Protein AF-A0AAU6ASK5-F1 (afdb_monomer_lite)

pLDDT: mean 79.47, std 16.71, range [37.69, 93.69]

Structure (mmCIF, N/CA/C/O backbone):
data_AF-A0AAU6ASK5-F1
#
_entry.id   AF-A0AAU6ASK5-F1
#
loop_
_atom_site.group_PDB
_atom_site.id
_atom_site.type_symbol
_atom_site.label_atom_id
_atom_site.label_alt_id
_atom_site.label_comp_id
_atom_site.label_asym_id
_atom_site.label_entity_id
_atom_site.label_seq_id
_atom_site.pdbx_PDB_ins_code
_atom_site.Cartn_x
_atom_site.Cartn_y
_atom_site.Cartn_z
_atom_site.occupancy
_atom_site.B_iso_or_equiv
_atom_site.auth_seq_id
_atom_site.auth_comp_id
_atom_site.auth_asym_id
_atom_site.auth_atom_id
_atom_site.pdbx_PDB_model_num
ATOM 1 N N . MET A 1 1 ? 0.773 -26.214 5.926 1.00 41.03 1 MET A N 1
ATOM 2 C CA . MET A 1 1 ? 0.052 -25.153 6.654 1.00 41.03 1 MET A CA 1
ATOM 3 C C . MET A 1 1 ? 0.775 -23.840 6.373 1.00 41.03 1 MET A C 1
ATOM 5 O O . MET A 1 1 ? 1.630 -23.443 7.147 1.00 41.03 1 MET A O 1
ATOM 9 N N . HIS A 1 2 ? 0.537 -23.254 5.198 1.00 41.31 2 HIS A N 1
ATOM 10 C CA . HIS A 1 2 ? 0.953 -21.885 4.884 1.00 41.31 2 HIS A CA 1
ATOM 11 C C . HIS A 1 2 ? -0.342 -21.094 4.841 1.00 41.31 2 HIS A C 1
ATOM 13 O O . HIS A 1 2 ? -1.190 -21.366 3.998 1.00 41.31 2 HIS A O 1
ATOM 19 N N . ASP A 1 3 ? -0.530 -20.249 5.843 1.00 37.69 3 ASP A N 1
ATOM 20 C CA . ASP A 1 3 ? -1.739 -19.461 5.989 1.00 37.69 3 ASP A CA 1
ATOM 21 C C . ASP A 1 3 ? -1.816 -18.411 4.871 1.00 37.69 3 ASP A C 1
ATOM 23 O O . ASP A 1 3 ? -0.824 -17.774 4.506 1.00 37.69 3 ASP A O 1
ATOM 27 N N . GLU A 1 4 ? -3.002 -18.306 4.292 1.00 45.69 4 GLU A N 1
ATOM 28 C CA . GLU A 1 4 ? -3.351 -17.764 2.979 1.00 45.69 4 GLU A CA 1
ATOM 29 C C . GLU A 1 4 ? -3.496 -16.225 3.004 1.00 45.69 4 GLU A C 1
ATOM 31 O O . GLU A 1 4 ? -4.365 -15.644 2.360 1.00 45.69 4 GLU A O 1
ATOM 36 N N . PHE A 1 5 ? -2.651 -15.531 3.775 1.00 45.28 5 PHE A N 1
ATOM 37 C CA . PHE A 1 5 ? -2.799 -14.093 4.051 1.00 45.28 5 PHE A CA 1
ATOM 38 C C . PHE A 1 5 ? -2.209 -13.143 2.990 1.00 45.28 5 PHE A C 1
ATOM 40 O O . PHE A 1 5 ? -2.187 -11.929 3.196 1.00 45.28 5 PHE A O 1
ATOM 47 N N . SER A 1 6 ? -1.765 -13.634 1.831 1.00 47.97 6 SER A N 1
ATOM 48 C CA . SER A 1 6 ? -1.244 -12.784 0.749 1.00 47.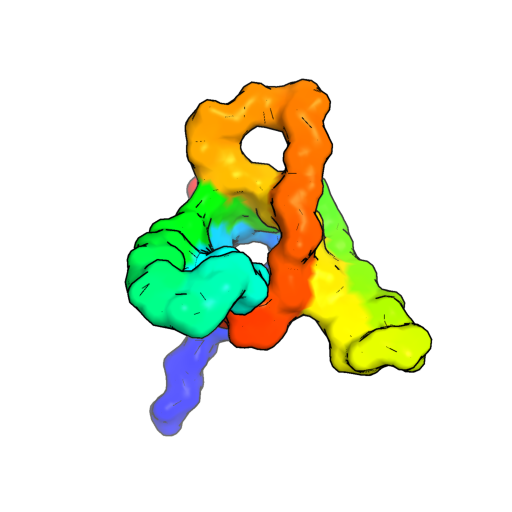97 6 SER A CA 1
ATOM 49 C C . SER A 1 6 ? -2.265 -12.606 -0.377 1.00 47.97 6 SER A C 1
ATOM 51 O O . SER A 1 6 ? -2.081 -13.093 -1.494 1.00 47.97 6 SER A O 1
ATOM 53 N N . GLY A 1 7 ? -3.356 -11.892 -0.097 1.00 56.38 7 GLY A N 1
ATOM 54 C CA . GLY A 1 7 ? -4.176 -11.333 -1.172 1.00 56.38 7 GLY A CA 1
ATOM 55 C C . GLY A 1 7 ? -3.354 -10.349 -2.024 1.00 56.38 7 GLY A C 1
ATOM 56 O O . GLY A 1 7 ? -2.381 -9.776 -1.525 1.00 56.38 7 GLY A O 1
ATOM 57 N N . PRO A 1 8 ? -3.714 -10.121 -3.299 1.00 67.75 8 PRO A N 1
ATOM 58 C CA . PRO A 1 8 ? -3.018 -9.148 -4.134 1.00 67.75 8 PRO A CA 1
ATOM 59 C C . PRO A 1 8 ? -3.039 -7.753 -3.485 1.00 67.75 8 PRO A C 1
ATOM 61 O O . PRO A 1 8 ? -4.035 -7.351 -2.876 1.00 67.75 8 PRO A O 1
ATOM 64 N N . LEU A 1 9 ? -1.941 -7.001 -3.637 1.00 77.88 9 LEU A N 1
ATOM 65 C CA . LEU A 1 9 ? -1.804 -5.598 -3.216 1.00 77.88 9 LEU A CA 1
ATOM 66 C C . LEU A 1 9 ? -2.620 -4.682 -4.141 1.00 77.88 9 LEU A C 1
ATOM 68 O O . LEU A 1 9 ? -2.097 -3.888 -4.919 1.00 77.88 9 LEU A O 1
ATOM 72 N N . THR A 1 10 ? -3.931 -4.868 -4.093 1.00 81.56 10 THR A N 1
ATOM 73 C CA . THR A 1 10 ? -4.938 -4.110 -4.836 1.00 81.56 10 THR A CA 1
ATOM 74 C C . THR A 1 10 ? -5.429 -2.909 -4.043 1.00 81.56 10 THR A C 1
ATOM 76 O O . THR A 1 10 ? -5.484 -2.948 -2.812 1.00 81.56 10 THR A O 1
ATOM 79 N N . ALA A 1 11 ? -5.843 -1.864 -4.763 1.00 87.06 11 ALA A N 1
ATOM 80 C CA . ALA A 1 11 ? -6.451 -0.672 -4.183 1.00 87.06 11 ALA A CA 1
ATOM 81 C C . ALA A 1 11 ? -7.616 -1.015 -3.236 1.00 87.06 11 ALA A C 1
ATOM 83 O O . ALA A 1 11 ? -8.377 -1.951 -3.481 1.00 87.06 11 ALA A O 1
ATOM 84 N N . GLY A 1 12 ? -7.735 -0.261 -2.143 1.00 87.38 12 GLY A N 1
ATOM 85 C CA . GLY A 1 12 ? -8.758 -0.457 -1.112 1.00 87.38 12 GLY A CA 1
ATOM 86 C C . GLY A 1 12 ? -8.408 -1.502 -0.049 1.00 87.38 12 GLY A C 1
ATOM 87 O O . GLY A 1 12 ? -9.092 -1.581 0.966 1.00 87.38 12 GLY A O 1
ATOM 88 N N . ARG A 1 13 ? -7.332 -2.282 -0.214 1.00 89.00 13 ARG A N 1
ATOM 89 C CA . ARG A 1 13 ? -6.882 -3.222 0.824 1.00 89.00 13 ARG A CA 1
ATOM 90 C C . ARG A 1 13 ? -6.214 -2.488 1.977 1.00 89.00 13 ARG A C 1
ATOM 92 O O . ARG A 1 13 ? -5.375 -1.616 1.757 1.00 89.00 13 ARG A O 1
ATOM 99 N N . GLN A 1 14 ? -6.561 -2.870 3.201 1.00 91.56 14 GLN A N 1
ATOM 100 C CA . GLN A 1 14 ? -5.897 -2.357 4.391 1.00 91.56 14 GLN A CA 1
ATOM 101 C C . GLN A 1 14 ? -4.573 -3.095 4.581 1.00 91.56 14 GLN A C 1
ATOM 103 O O . GLN A 1 14 ? -4.508 -4.316 4.451 1.00 91.56 14 GLN A O 1
ATOM 108 N N . VAL A 1 15 ? -3.510 -2.356 4.873 1.00 91.38 15 VAL A N 1
ATOM 109 C CA . VAL A 1 15 ? -2.159 -2.895 5.022 1.00 91.38 15 VAL A CA 1
ATOM 110 C C . VAL A 1 15 ? -1.522 -2.410 6.310 1.00 91.38 15 VAL A C 1
ATOM 112 O O . VAL A 1 15 ? -1.650 -1.243 6.686 1.00 91.38 15 VAL A O 1
ATOM 115 N N . THR A 1 16 ? -0.790 -3.309 6.961 1.00 91.94 16 THR A N 1
ATOM 116 C CA . THR A 1 16 ? 0.141 -2.966 8.035 1.00 91.94 16 THR A CA 1
ATOM 117 C C . THR A 1 16 ? 1.552 -3.092 7.479 1.00 91.94 16 THR A C 1
ATOM 119 O O . THR A 1 16 ? 1.907 -4.116 6.894 1.00 91.94 16 THR A O 1
ATOM 122 N N . TYR A 1 17 ? 2.380 -2.070 7.662 1.00 90.00 17 TYR A N 1
ATOM 123 C CA . TYR A 1 17 ? 3.738 -2.059 7.130 1.00 90.00 17 TYR A CA 1
ATOM 124 C C . TYR A 1 17 ? 4.735 -1.436 8.103 1.00 90.00 17 TYR A C 1
ATOM 126 O O . TYR A 1 17 ? 4.386 -0.694 9.027 1.00 90.00 17 TYR A O 1
ATOM 134 N N . ARG A 1 18 ? 6.010 -1.757 7.900 1.00 88.62 18 ARG A N 1
ATOM 135 C CA . ARG A 1 18 ? 7.128 -1.169 8.637 1.00 88.62 18 ARG A CA 1
ATOM 136 C C . ARG A 1 18 ? 7.747 -0.062 7.784 1.00 88.62 18 ARG A C 1
ATOM 138 O O . ARG A 1 18 ? 8.161 -0.341 6.665 1.00 88.62 18 ARG A O 1
ATOM 145 N N . PRO A 1 19 ? 7.833 1.189 8.261 1.00 77.25 19 PRO A N 1
ATOM 146 C CA . PRO A 1 19 ? 8.491 2.239 7.492 1.00 77.25 19 PRO A CA 1
ATOM 147 C C . PRO A 1 19 ? 9.961 1.858 7.270 1.00 77.25 19 PRO A C 1
ATOM 149 O O . PRO A 1 19 ? 10.667 1.519 8.222 1.00 77.25 19 PRO A O 1
ATOM 152 N N . GLY A 1 20 ? 10.416 1.883 6.019 1.00 67.88 20 GLY A N 1
ATOM 153 C CA . GLY A 1 20 ? 11.783 1.509 5.669 1.00 67.88 20 GLY A CA 1
ATOM 154 C C . GLY A 1 20 ? 12.807 2.488 6.250 1.00 67.88 20 GLY A C 1
ATOM 155 O O . GLY A 1 20 ? 12.881 3.634 5.824 1.00 67.88 20 GLY A O 1
ATOM 156 N N . GLY A 1 21 ? 13.601 2.025 7.218 1.00 57.88 21 GLY A N 1
ATOM 157 C CA . GLY A 1 21 ? 14.991 2.445 7.444 1.00 57.88 21 GLY A CA 1
ATOM 158 C C . GLY A 1 21 ? 15.311 3.939 7.586 1.00 57.88 21 GLY A C 1
ATOM 159 O O . GLY A 1 21 ? 16.295 4.400 7.016 1.00 57.88 21 GLY A O 1
ATOM 160 N N . GLY A 1 22 ? 14.572 4.697 8.396 1.00 47.88 22 GLY A N 1
ATOM 161 C CA . GLY A 1 22 ? 15.065 5.981 8.905 1.00 47.88 22 GLY A CA 1
ATOM 162 C C . GLY A 1 22 ? 16.004 5.772 10.096 1.00 47.88 22 GLY A C 1
ATOM 163 O O . GLY A 1 22 ? 15.506 5.632 11.203 1.00 47.88 22 GLY A O 1
ATOM 164 N N . ARG A 1 23 ? 17.328 5.764 9.853 1.00 46.09 23 ARG A N 1
ATOM 165 C CA . ARG A 1 23 ? 18.454 5.680 10.821 1.00 46.09 23 ARG A CA 1
ATOM 166 C C . ARG A 1 23 ? 18.375 4.533 11.851 1.00 46.09 23 ARG A C 1
ATOM 168 O O . ARG A 1 23 ? 17.468 4.443 12.671 1.00 46.09 23 ARG A O 1
ATOM 175 N N . ALA A 1 24 ? 19.399 3.679 11.834 1.00 45.84 24 ALA A N 1
ATOM 176 C CA . ALA A 1 24 ? 19.615 2.599 12.795 1.00 45.84 24 ALA A CA 1
ATOM 177 C C . ALA A 1 24 ? 19.281 3.032 14.239 1.00 45.84 24 ALA A C 1
ATOM 179 O O . ALA A 1 24 ? 19.894 3.954 14.771 1.00 45.84 24 ALA A O 1
ATOM 180 N N . GLY A 1 25 ? 18.293 2.375 14.854 1.00 49.66 25 GLY A N 1
ATOM 181 C CA . GLY A 1 25 ? 17.969 2.536 16.277 1.00 49.66 25 GLY A CA 1
ATOM 182 C C . GLY A 1 25 ? 16.534 2.956 16.601 1.00 49.66 25 GLY A C 1
ATOM 183 O O . GLY A 1 25 ? 16.088 2.731 17.725 1.00 49.66 25 GLY A O 1
ATOM 184 N N . ALA A 1 26 ? 15.762 3.490 15.651 1.00 52.31 26 ALA A N 1
ATOM 185 C CA . ALA A 1 26 ? 14.346 3.746 15.900 1.00 52.31 26 ALA A CA 1
ATOM 186 C C . ALA A 1 26 ? 13.548 2.436 15.772 1.00 52.31 26 ALA A C 1
ATOM 188 O O . ALA A 1 26 ? 13.434 1.874 14.684 1.00 52.31 26 ALA A O 1
ATOM 189 N N . ARG A 1 27 ? 12.949 1.954 16.872 1.00 54.47 27 ARG A N 1
ATOM 190 C CA . ARG A 1 27 ? 11.814 1.014 16.811 1.00 54.47 27 ARG A CA 1
ATOM 191 C C . ARG A 1 27 ? 10.660 1.731 16.107 1.00 54.47 27 ARG A C 1
ATOM 193 O O . ARG A 1 27 ? 9.796 2.315 16.758 1.00 54.47 27 ARG A O 1
ATOM 200 N N . LEU A 1 28 ? 10.687 1.758 14.778 1.00 63.09 28 LEU A N 1
ATOM 201 C CA . LEU A 1 28 ? 9.622 2.336 13.976 1.00 63.09 28 LEU A CA 1
ATOM 202 C C . LEU A 1 28 ? 8.380 1.482 14.219 1.00 63.09 28 LEU A C 1
ATOM 204 O O . LEU A 1 28 ? 8.346 0.297 13.886 1.00 63.09 28 LEU A O 1
ATOM 208 N N . ARG A 1 29 ? 7.388 2.074 14.893 1.00 76.75 29 ARG A N 1
ATOM 209 C CA . ARG A 1 29 ? 6.093 1.431 15.111 1.00 76.75 29 ARG A CA 1
ATOM 210 C C . ARG A 1 29 ? 5.505 1.090 13.744 1.00 76.75 29 ARG A C 1
ATOM 212 O O . ARG A 1 29 ? 5.610 1.898 12.818 1.00 76.75 29 ARG A O 1
ATOM 219 N N . CYS A 1 30 ? 4.912 -0.096 13.629 1.00 86.44 30 CYS A N 1
ATOM 220 C CA . CYS A 1 30 ? 4.161 -0.466 12.437 1.00 86.44 30 CYS A CA 1
ATOM 221 C C . CYS A 1 30 ? 3.120 0.619 12.147 1.00 86.44 30 CYS A C 1
ATOM 223 O O . CYS A 1 30 ? 2.478 1.129 13.069 1.00 86.44 30 CYS A O 1
ATOM 225 N N . ARG A 1 31 ? 2.988 0.984 10.876 1.00 88.75 31 ARG A N 1
ATOM 226 C CA . ARG A 1 31 ? 1.963 1.908 10.398 1.00 88.75 31 ARG A CA 1
ATOM 227 C C . ARG A 1 31 ? 0.873 1.126 9.694 1.00 88.75 31 ARG A C 1
ATOM 229 O O . ARG A 1 31 ? 1.123 0.045 9.163 1.00 88.75 31 ARG A O 1
ATOM 236 N N . GLN A 1 32 ? -0.321 1.695 9.706 1.00 91.75 32 GLN A N 1
ATOM 237 C CA . GLN A 1 32 ? -1.477 1.166 9.005 1.00 91.75 32 GLN A CA 1
ATOM 238 C C . GLN A 1 32 ? -1.946 2.166 7.958 1.00 91.75 32 GLN A C 1
ATOM 240 O O . GLN A 1 32 ? -1.792 3.382 8.109 1.00 91.75 32 GLN A O 1
ATOM 245 N N . GLY A 1 33 ? -2.489 1.638 6.873 1.00 92.12 33 GLY A N 1
ATOM 246 C CA . GLY A 1 33 ? -3.029 2.438 5.794 1.00 92.12 33 GLY A CA 1
ATOM 247 C C . GLY A 1 33 ? -3.817 1.597 4.810 1.00 92.12 33 GLY A C 1
ATOM 248 O O . GLY A 1 33 ? -4.005 0.397 5.000 1.00 92.12 33 GLY A O 1
ATOM 249 N N . VAL A 1 34 ? -4.263 2.241 3.743 1.00 93.12 34 VAL A N 1
ATOM 250 C CA . VAL A 1 34 ? -5.023 1.620 2.661 1.00 93.12 34 VAL A CA 1
ATOM 251 C C . VAL A 1 34 ? -4.238 1.758 1.367 1.00 93.12 34 VAL A C 1
ATOM 253 O O . VAL A 1 34 ? -3.710 2.830 1.064 1.00 93.12 34 VAL A O 1
ATOM 256 N N . VAL A 1 35 ? -4.157 0.682 0.591 1.00 91.94 35 VAL A N 1
ATOM 257 C CA . VAL A 1 35 ? -3.543 0.710 -0.738 1.00 91.94 35 VAL A CA 1
ATOM 258 C C . VAL A 1 35 ? -4.329 1.677 -1.620 1.00 91.94 35 VAL A C 1
ATOM 260 O O . VAL A 1 35 ? -5.532 1.521 -1.828 1.00 91.94 35 VAL A O 1
ATOM 263 N N . ALA A 1 36 ? -3.647 2.694 -2.132 1.00 90.69 36 ALA A N 1
ATOM 264 C CA . ALA A 1 36 ? -4.261 3.787 -2.876 1.00 90.69 36 ALA A CA 1
ATOM 265 C C . ALA A 1 36 ? -4.370 3.513 -4.384 1.00 90.69 36 ALA A C 1
ATOM 267 O O . ALA A 1 36 ? -5.081 4.231 -5.080 1.00 90.69 36 ALA A O 1
ATOM 268 N N . GLY A 1 37 ? -3.661 2.503 -4.894 1.00 89.31 37 GLY A N 1
ATOM 269 C CA . GLY A 1 37 ? -3.557 2.209 -6.322 1.00 89.31 37 GLY A CA 1
ATOM 270 C C 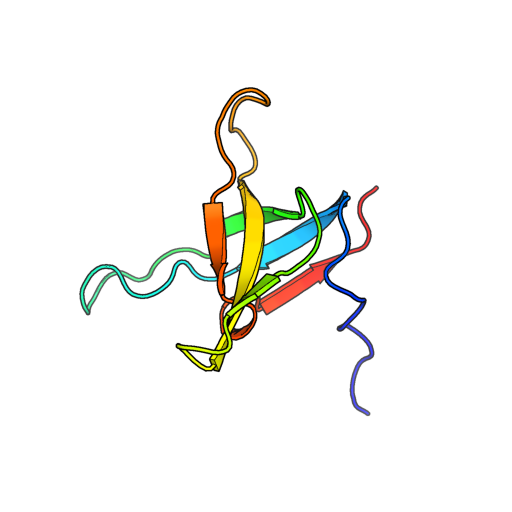. GLY A 1 37 ? -2.832 0.892 -6.598 1.00 89.31 37 GLY A C 1
ATOM 271 O O . GLY A 1 37 ? -2.574 0.116 -5.684 1.00 89.31 37 GLY A O 1
ATOM 272 N N . GLY A 1 38 ? -2.515 0.629 -7.866 1.00 88.38 38 GLY A N 1
ATOM 273 C CA . GLY A 1 38 ? -1.750 -0.558 -8.251 1.00 88.38 38 GLY A CA 1
ATOM 274 C C . GLY A 1 38 ? -0.301 -0.497 -7.763 1.00 88.38 38 GLY A C 1
ATOM 275 O O . GLY A 1 38 ? 0.302 0.576 -7.721 1.00 88.38 38 GLY A O 1
ATOM 276 N N . ALA A 1 39 ? 0.257 -1.655 -7.412 1.00 90.19 39 ALA A N 1
ATOM 277 C CA . ALA A 1 39 ? 1.688 -1.780 -7.172 1.00 90.19 39 ALA A CA 1
ATOM 278 C C . ALA A 1 39 ? 2.475 -1.531 -8.471 1.00 90.19 39 ALA A C 1
ATOM 280 O O . ALA A 1 39 ? 2.051 -1.938 -9.554 1.00 90.19 39 ALA A O 1
ATOM 281 N N . VAL A 1 40 ? 3.626 -0.873 -8.352 1.00 91.81 40 VAL A N 1
ATOM 282 C CA . VAL A 1 40 ? 4.518 -0.527 -9.462 1.00 91.81 40 VAL A CA 1
ATOM 283 C C . VAL A 1 40 ? 5.843 -1.247 -9.262 1.00 91.81 40 VAL A C 1
ATOM 285 O O . VAL A 1 40 ? 6.499 -1.070 -8.237 1.00 91.81 40 VAL A O 1
ATOM 288 N N . PHE A 1 41 ? 6.239 -2.059 -10.237 1.00 91.19 41 PHE A N 1
ATOM 289 C CA . PHE A 1 41 ? 7.550 -2.700 -10.245 1.00 91.19 41 PHE A CA 1
ATOM 290 C C . PHE A 1 41 ? 8.588 -1.763 -10.872 1.00 91.19 41 PHE A C 1
ATOM 292 O O . PHE A 1 41 ? 8.445 -1.363 -12.028 1.00 91.19 41 PHE A O 1
ATOM 299 N N . ASP A 1 42 ? 9.623 -1.417 -10.110 1.00 90.44 42 ASP A N 1
ATOM 300 C CA . ASP A 1 42 ? 10.783 -0.674 -10.590 1.00 90.44 42 ASP A CA 1
ATOM 301 C C . ASP A 1 42 ? 11.901 -1.650 -10.972 1.00 90.44 42 ASP A C 1
ATOM 303 O O . ASP A 1 42 ? 12.628 -2.158 -10.118 1.00 90.44 42 ASP A O 1
ATOM 307 N N . ALA A 1 43 ? 12.053 -1.884 -12.276 1.00 91.69 43 ALA A N 1
ATOM 308 C CA . ALA A 1 43 ? 13.065 -2.786 -12.818 1.00 91.69 43 ALA A CA 1
ATOM 309 C C . ALA A 1 43 ? 14.509 -2.289 -12.617 1.00 91.69 43 ALA A C 1
ATOM 311 O O . ALA A 1 43 ? 15.436 -3.090 -12.703 1.00 91.69 43 ALA A O 1
ATOM 312 N N . TYR A 1 44 ? 14.726 -0.992 -12.366 1.00 91.81 44 TYR A N 1
ATOM 313 C CA . TYR A 1 44 ? 16.070 -0.456 -12.136 1.00 91.81 44 TYR A CA 1
ATOM 314 C C . TYR A 1 44 ? 16.593 -0.826 -10.745 1.00 91.81 44 TYR A C 1
ATOM 316 O O . TYR A 1 44 ? 17.782 -1.094 -10.579 1.00 91.81 44 TYR A O 1
ATOM 324 N N . THR A 1 45 ? 15.709 -0.848 -9.745 1.00 87.94 45 THR A N 1
ATOM 325 C CA . THR A 1 45 ? 16.067 -1.189 -8.361 1.00 87.94 45 THR A CA 1
ATOM 326 C C . THR A 1 45 ? 15.642 -2.592 -7.935 1.00 87.94 45 THR A C 1
ATOM 328 O O . THR A 1 45 ? 15.997 -3.004 -6.834 1.00 87.94 45 THR A O 1
ATOM 331 N N . ASP A 1 46 ? 14.920 -3.319 -8.793 1.00 91.75 46 ASP A N 1
ATOM 332 C CA . ASP A 1 46 ? 14.280 -4.610 -8.497 1.00 91.75 46 ASP A CA 1
ATOM 333 C C . ASP A 1 46 ? 13.331 -4.534 -7.283 1.00 91.75 46 ASP A C 1
ATOM 335 O O . ASP A 1 46 ? 13.202 -5.460 -6.483 1.00 91.75 46 ASP A O 1
ATOM 339 N N . ILE A 1 47 ? 12.663 -3.387 -7.110 1.00 91.31 47 ILE A N 1
ATOM 340 C CA . ILE A 1 47 ? 11.764 -3.126 -5.979 1.00 91.31 47 ILE A CA 1
ATOM 341 C C . ILE A 1 47 ? 10.334 -2.959 -6.481 1.00 91.31 47 ILE A C 1
ATOM 343 O O . ILE A 1 47 ? 10.040 -2.151 -7.359 1.00 91.31 47 ILE A O 1
ATOM 347 N N . THR A 1 48 ? 9.402 -3.673 -5.848 1.00 92.62 48 THR A N 1
ATOM 348 C CA . THR A 1 48 ? 7.970 -3.396 -5.999 1.00 92.62 48 THR A CA 1
ATOM 349 C C . THR A 1 48 ? 7.536 -2.339 -4.990 1.00 92.62 48 THR A C 1
ATOM 351 O O . THR A 1 48 ? 7.647 -2.538 -3.777 1.00 92.62 48 THR A O 1
ATOM 354 N N . TRP A 1 49 ? 7.010 -1.229 -5.491 1.00 93.19 49 TRP A N 1
ATOM 355 C CA . TRP A 1 49 ? 6.500 -0.112 -4.712 1.00 93.19 49 TRP A CA 1
ATOM 356 C C . TRP A 1 49 ? 4.975 -0.125 -4.662 1.00 93.19 49 TRP A C 1
ATOM 358 O O . TRP A 1 49 ? 4.297 -0.336 -5.665 1.00 93.19 49 TRP A O 1
ATOM 368 N N . VAL A 1 50 ? 4.425 0.129 -3.482 1.00 92.44 50 VAL A N 1
ATOM 369 C CA . VAL A 1 50 ? 2.991 0.122 -3.204 1.00 92.44 50 VAL A CA 1
ATOM 370 C C . VAL A 1 50 ? 2.606 1.500 -2.681 1.00 92.44 50 VAL A C 1
ATOM 372 O O . VAL A 1 50 ? 3.137 1.919 -1.649 1.00 92.44 50 VAL A O 1
ATOM 375 N N . PRO A 1 51 ? 1.699 2.225 -3.350 1.00 93.69 51 PRO A N 1
ATOM 376 C CA . PRO A 1 51 ? 1.212 3.494 -2.836 1.00 93.69 51 PRO A CA 1
ATOM 377 C C . PRO A 1 51 ? 0.221 3.230 -1.695 1.00 93.69 51 PRO A C 1
ATOM 379 O O . PRO A 1 51 ? -0.831 2.621 -1.898 1.00 93.69 51 PRO A O 1
ATOM 382 N N . VAL A 1 52 ? 0.539 3.696 -0.489 1.00 91.81 52 VAL A N 1
ATOM 383 C CA . VAL A 1 52 ? -0.264 3.505 0.724 1.00 91.81 52 VAL A CA 1
ATOM 384 C C . VAL A 1 52 ? -0.708 4.856 1.276 1.00 91.81 52 VAL A C 1
ATOM 386 O O . VAL A 1 52 ? 0.099 5.720 1.613 1.00 91.81 52 VAL A O 1
ATOM 389 N N . ARG A 1 53 ? -2.019 5.038 1.422 1.00 91.88 53 ARG A N 1
ATOM 390 C CA . ARG A 1 53 ? -2.596 6.149 2.183 1.00 91.88 53 ARG A CA 1
ATOM 391 C C . ARG A 1 53 ? -2.584 5.788 3.657 1.00 91.88 53 ARG A C 1
ATOM 393 O O . ARG A 1 53 ? -3.310 4.894 4.081 1.00 91.88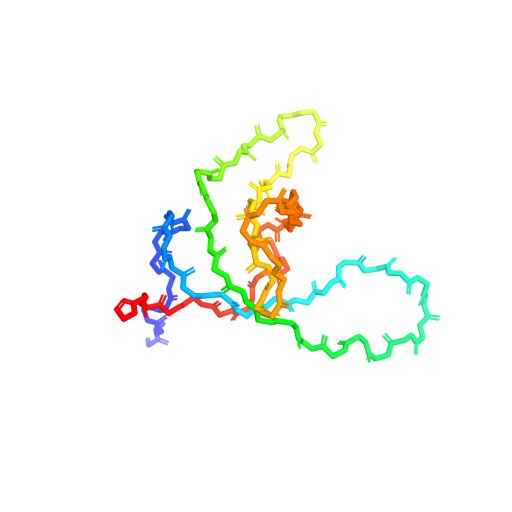 53 ARG A O 1
ATOM 400 N N . VAL A 1 54 ? -1.747 6.475 4.424 1.00 89.50 54 VAL A N 1
ATOM 401 C CA . VAL A 1 54 ? -1.662 6.285 5.876 1.00 89.50 54 VAL A CA 1
ATOM 402 C C . VAL A 1 54 ? 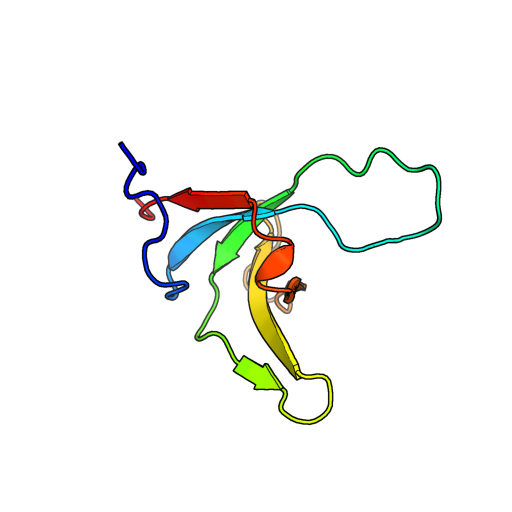-2.973 6.717 6.522 1.00 89.50 54 VAL A C 1
ATOM 404 O O . VAL A 1 54 ? -3.512 7.776 6.192 1.00 89.50 54 VAL A O 1
ATOM 407 N N . GLU A 1 55 ? -3.473 5.905 7.448 1.00 85.69 55 GLU A N 1
ATOM 408 C CA . GLU A 1 55 ? -4.683 6.232 8.197 1.00 85.69 55 GLU A CA 1
ATOM 409 C C . GLU A 1 55 ? -4.520 7.570 8.943 1.00 85.69 55 GLU A C 1
ATOM 411 O O . GLU A 1 55 ? -3.456 7.877 9.487 1.00 85.69 55 GLU A O 1
ATOM 416 N N . GLY A 1 56 ? -5.566 8.399 8.923 1.00 80.62 56 GLY A N 1
ATOM 417 C CA . GLY A 1 56 ? -5.555 9.729 9.541 1.00 80.62 56 GLY A CA 1
ATOM 418 C C . GLY A 1 56 ? -4.943 10.848 8.689 1.00 80.62 56 GLY A C 1
ATOM 419 O O . GLY A 1 56 ? -4.899 11.987 9.151 1.00 80.62 56 GLY A O 1
ATOM 420 N N . ARG A 1 57 ? -4.494 10.575 7.453 1.00 81.44 57 ARG A N 1
ATOM 421 C CA . ARG A 1 57 ? -4.124 11.624 6.484 1.00 81.44 57 ARG A CA 1
ATOM 422 C C . ARG A 1 57 ? -5.309 12.045 5.617 1.00 81.44 57 ARG A C 1
ATOM 424 O O . ARG A 1 57 ? -6.197 11.246 5.329 1.00 81.44 57 ARG A O 1
ATOM 431 N N . ALA A 1 58 ? -5.292 13.304 5.183 1.00 81.44 58 ALA A N 1
ATOM 432 C CA . ALA A 1 58 ? -6.297 13.850 4.281 1.00 81.44 58 ALA A CA 1
ATOM 433 C C . ALA A 1 58 ? -6.260 13.153 2.907 1.00 81.44 58 ALA A C 1
ATOM 435 O O . ALA A 1 58 ? -5.216 12.669 2.461 1.00 81.44 58 ALA A O 1
ATOM 436 N N . LEU A 1 59 ? -7.405 13.096 2.221 1.00 76.88 59 LEU A N 1
ATOM 437 C CA . LEU A 1 59 ? -7.534 12.422 0.920 1.00 76.88 59 LEU A CA 1
ATOM 438 C C . LEU A 1 59 ? -6.773 13.144 -0.205 1.00 76.88 59 LEU A C 1
ATOM 440 O O . LEU A 1 59 ? -6.356 12.515 -1.177 1.00 76.88 59 LEU A O 1
ATOM 444 N N . ASP A 1 60 ? -6.556 14.444 -0.066 1.00 84.25 60 ASP A N 1
ATOM 445 C CA . ASP A 1 60 ? -5.726 15.268 -0.950 1.00 84.25 60 ASP A CA 1
ATOM 446 C C . ASP A 1 60 ? -4.215 15.065 -0.740 1.00 84.25 60 ASP A C 1
ATOM 448 O O . ASP A 1 60 ? -3.419 15.471 -1.583 1.00 84.25 60 ASP A O 1
ATOM 452 N N . THR A 1 61 ? -3.796 14.397 0.339 1.00 86.06 61 THR A N 1
ATOM 453 C CA . THR A 1 61 ? -2.378 14.121 0.585 1.00 86.06 61 THR A CA 1
ATOM 454 C C . THR A 1 61 ? -1.864 13.003 -0.323 1.00 86.06 61 THR A C 1
ATOM 456 O O . THR A 1 61 ? -2.507 11.958 -0.471 1.00 86.06 61 THR A O 1
ATOM 459 N N . GLU A 1 62 ? -0.673 13.202 -0.895 1.00 87.81 62 GLU A N 1
ATOM 460 C CA . GLU A 1 62 ? 0.020 12.180 -1.684 1.00 87.81 62 GLU A CA 1
ATOM 461 C C . GLU A 1 62 ? 0.257 10.891 -0.867 1.00 87.81 62 GLU A C 1
ATOM 463 O O . GLU A 1 62 ? 0.546 10.957 0.336 1.00 87.81 62 GLU A O 1
ATOM 468 N N . PRO A 1 63 ? 0.129 9.704 -1.493 1.00 90.31 63 PRO A N 1
ATOM 469 C CA . PRO A 1 63 ? 0.353 8.431 -0.818 1.00 90.31 63 PRO A CA 1
ATOM 470 C C . PRO A 1 63 ?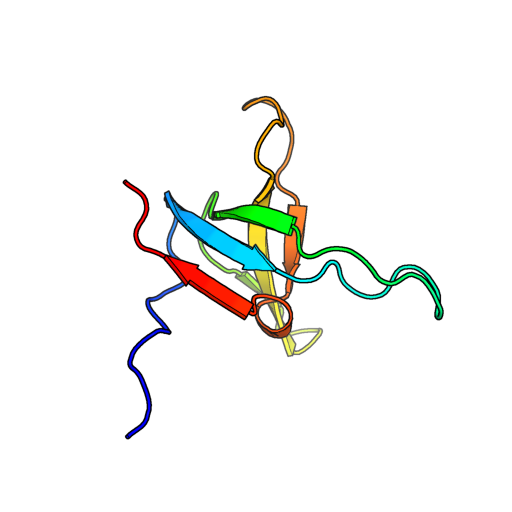 1.828 8.231 -0.450 1.00 90.31 63 PRO A C 1
ATOM 472 O O . PRO A 1 63 ? 2.739 8.687 -1.139 1.00 90.31 63 PRO A O 1
ATOM 475 N N . GLU A 1 64 ? 2.069 7.482 0.624 1.00 90.88 64 GLU A N 1
ATOM 476 C CA . GLU A 1 64 ? 3.405 7.020 0.982 1.00 90.88 64 GLU A CA 1
ATOM 477 C C . GLU A 1 64 ? 3.778 5.831 0.090 1.00 90.88 64 GLU A C 1
ATOM 479 O O . GLU A 1 64 ? 3.029 4.860 -0.010 1.00 90.88 64 GLU A O 1
ATOM 484 N N . TRP A 1 65 ? 4.938 5.890 -0.558 1.00 91.25 65 TRP A N 1
ATOM 485 C CA . TRP A 1 65 ? 5.452 4.769 -1.339 1.00 91.25 65 TRP A CA 1
ATOM 486 C C . TRP A 1 65 ? 6.167 3.785 -0.420 1.00 91.25 65 TRP A C 1
ATOM 488 O O . TRP A 1 65 ? 7.243 4.057 0.114 1.00 91.25 65 TRP A O 1
ATOM 498 N N . VAL A 1 66 ? 5.547 2.626 -0.232 1.00 91.00 66 VAL A N 1
ATOM 499 C CA . VAL A 1 66 ? 6.024 1.567 0.654 1.00 91.00 66 VAL A CA 1
ATOM 500 C C . VAL A 1 66 ? 6.530 0.413 -0.195 1.00 91.00 66 VAL A C 1
ATOM 502 O O . VAL A 1 66 ? 5.862 -0.019 -1.129 1.00 91.00 66 VAL A O 1
ATOM 505 N N . ARG A 1 67 ? 7.709 -0.122 0.122 1.00 91.44 67 ARG A N 1
ATOM 506 C CA . ARG A 1 67 ? 8.192 -1.335 -0.544 1.00 91.44 67 ARG A CA 1
ATOM 507 C C . ARG A 1 67 ? 7.310 -2.522 -0.181 1.00 91.44 67 ARG A C 1
ATOM 509 O O . ARG A 1 67 ? 6.981 -2.689 0.992 1.00 91.44 67 ARG A O 1
ATOM 516 N N . ALA A 1 68 ? 7.002 -3.381 -1.144 1.00 90.25 68 ALA A N 1
ATOM 517 C CA . ALA A 1 68 ? 6.201 -4.578 -0.900 1.00 90.25 68 ALA A CA 1
ATOM 518 C C . ALA A 1 68 ? 6.806 -5.470 0.203 1.00 90.25 68 ALA A C 1
ATOM 520 O O . ALA A 1 68 ? 6.071 -5.956 1.054 1.00 90.25 68 ALA A O 1
ATOM 521 N N . GLU A 1 69 ? 8.140 -5.587 0.266 1.00 89.19 69 GLU A N 1
ATOM 522 C CA . GLU A 1 69 ? 8.867 -6.330 1.318 1.00 89.19 69 GLU A CA 1
ATOM 523 C C . GLU A 1 69 ? 8.628 -5.800 2.746 1.00 89.19 69 GLU A C 1
ATOM 525 O O . GLU A 1 69 ? 8.799 -6.525 3.723 1.00 89.19 69 GLU A O 1
ATOM 530 N N . ASN A 1 70 ? 8.219 -4.536 2.883 1.00 90.12 70 ASN A N 1
ATOM 531 C CA . ASN A 1 70 ? 7.965 -3.900 4.172 1.00 90.12 70 ASN A CA 1
ATOM 532 C C . ASN A 1 70 ? 6.511 -4.061 4.644 1.00 90.12 70 ASN A C 1
ATOM 534 O O . ASN A 1 70 ? 6.203 -3.701 5.787 1.00 90.12 70 ASN A O 1
ATOM 538 N N . ILE A 1 71 ? 5.615 -4.566 3.790 1.00 89.94 71 ILE A N 1
ATOM 539 C CA . ILE A 1 71 ? 4.224 -4.858 4.140 1.00 89.94 71 ILE A CA 1
ATOM 540 C C . ILE A 1 71 ? 4.192 -6.208 4.846 1.00 89.94 71 ILE A C 1
ATOM 542 O O . ILE A 1 71 ? 4.584 -7.228 4.291 1.00 89.94 71 ILE A O 1
ATOM 546 N N . ILE A 1 72 ? 3.733 -6.199 6.093 1.00 90.06 72 ILE A N 1
ATOM 547 C CA . ILE A 1 72 ? 3.744 -7.380 6.964 1.00 90.06 72 ILE A CA 1
ATOM 548 C C . ILE A 1 72 ? 2.362 -8.020 7.103 1.00 90.06 72 ILE A C 1
ATOM 550 O O . ILE A 1 72 ? 2.261 -9.138 7.595 1.00 90.06 72 ILE A O 1
ATOM 554 N N . GLU A 1 73 ? 1.303 -7.318 6.698 1.00 88.31 73 GLU A N 1
ATOM 555 C CA . GLU A 1 73 ? -0.071 -7.811 6.761 1.00 88.31 73 GLU A CA 1
ATOM 556 C C . GLU A 1 73 ? -0.944 -7.114 5.714 1.00 88.31 73 GLU A C 1
ATOM 558 O O . GLU A 1 73 ? -0.844 -5.896 5.538 1.00 88.31 73 GLU A O 1
ATOM 563 N N . VAL A 1 74 ? -1.830 -7.876 5.064 1.00 88.06 74 VAL A N 1
ATOM 564 C CA . VAL A 1 74 ? -2.850 -7.375 4.134 1.00 88.06 74 VAL A CA 1
ATOM 565 C C . VAL A 1 74 ? -4.213 -7.897 4.580 1.00 88.06 74 VAL A C 1
ATOM 567 O O . VAL A 1 74 ? -4.396 -9.094 4.781 1.00 88.06 74 VAL A O 1
ATOM 570 N N . ARG A 1 75 ? -5.191 -7.003 4.714 1.00 86.69 75 ARG A N 1
ATOM 571 C CA . ARG A 1 75 ? -6.576 -7.326 5.067 1.00 86.69 75 ARG A CA 1
ATOM 572 C C . ARG A 1 75 ? -7.521 -6.890 3.954 1.00 86.69 75 ARG A C 1
ATOM 574 O O . ARG A 1 75 ? -7.247 -5.942 3.213 1.00 86.69 75 ARG A O 1
ATOM 581 N N . ALA A 1 76 ? -8.644 -7.594 3.821 1.00 74.19 76 ALA A N 1
ATOM 582 C CA . ALA A 1 76 ? -9.759 -7.091 3.027 1.00 74.19 76 ALA A CA 1
ATOM 583 C C . ALA A 1 76 ? -10.182 -5.727 3.590 1.00 74.19 76 ALA A C 1
ATOM 585 O O . ALA A 1 76 ? -10.364 -5.600 4.799 1.00 74.19 76 ALA A O 1
ATOM 586 N N . GLY A 1 77 ? -10.258 -4.711 2.726 1.00 63.66 77 GLY A N 1
ATO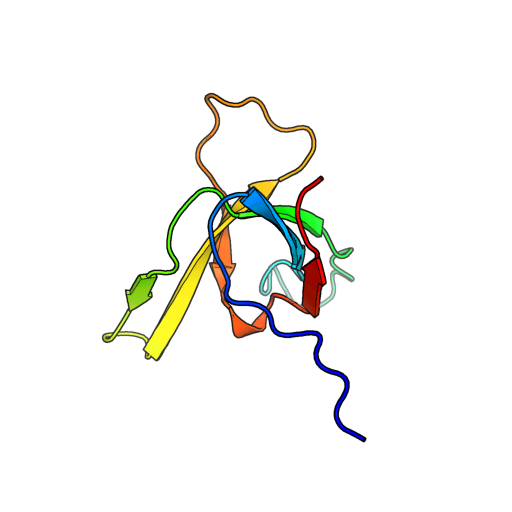M 587 C CA . GLY A 1 77 ? -10.914 -3.460 3.096 1.00 63.66 77 GLY A CA 1
ATOM 588 C C . GLY A 1 77 ? -12.390 -3.745 3.351 1.00 63.66 77 GLY A C 1
ATOM 589 O O . GLY A 1 77 ? -12.965 -4.582 2.649 1.00 63.66 77 GLY A O 1
ATOM 590 N N . ALA A 1 78 ? -12.943 -3.124 4.391 1.00 54.84 78 ALA A N 1
ATOM 591 C CA . ALA A 1 78 ? -14.369 -3.176 4.699 1.00 54.84 78 ALA A CA 1
ATOM 592 C C . ALA A 1 78 ? -15.200 -2.454 3.630 1.00 54.84 78 ALA A C 1
ATOM 594 O O . ALA A 1 78 ? -14.689 -1.457 3.067 1.00 54.84 78 ALA A O 1
#

Secondary structure (DSSP, 8-state):
----------TT-EEEE----SSTT-----EEEEE-S--EEETTTTEEEEEEEETTS-TTSPPEEEEGGGEEEEE---

Foldseek 3Di:
DPDPFDDALAFLKKFWFFPPDPDPDDPGPIFIFTFHHHWDQDPVVRWIWTFTDTPPDDPPDGGDTDTPVGTPGIHHHD

Radius of gyration: 12.82 Å; chains: 1; bounding box: 34×40×30 Å

Sequence (78 aa):
MHDEFSGPLTAGRQVTYRPGGGRAGARLRCRQGVVAGGAVFDAYTDITWVPVRVEGRALDTEPEWVRAENIIEVRAGA